Protein AF-A0A2T0ATG6-F1 (afdb_monomer_lite)

Secondary structure (DSSP, 8-state):
--HHHHHHHHHHHHHHHHHHHHHHHHHHHHHHHHHHHHHHHHHHHHHTTTT-----HHHHHTT-HHHHH--TTSPPPP-------------------TTPPPEE---PPPGGGSB-TTT-PBPPPP---EEPPP---TTPPP-

Sequence (143 aa):
MTIEELQERCVQLEKLCMQLEQQNAELTAKLNWFMEQFRLSKKRQFGVSSERTEPLPEQLLLFNEAEVEARPEEREPDLETITYQRRKGRTRREMNLEDLPVEVVEHRLPEEEQVCPACGGPLHEMSTELLSPEIRLDNLPNS

Structure (mmCIF, N/CA/C/O backbone):
data_AF-A0A2T0ATG6-F1
#
_entry.id   AF-A0A2T0ATG6-F1
#
loop_
_atom_site.group_PDB
_atom_site.id
_atom_site.type_symbol
_atom_site.label_atom_id
_atom_site.label_alt_id
_atom_site.label_comp_id
_atom_site.label_asym_id
_atom_site.label_entity_id
_atom_site.label_seq_id
_atom_site.pdbx_PDB_ins_code
_atom_site.Cartn_x
_atom_site.Cartn_y
_atom_site.Cartn_z
_atom_site.occupancy
_atom_site.B_iso_or_equiv
_atom_site.auth_seq_id
_atom_site.auth_comp_id
_atom_site.auth_asym_id
_atom_site.auth_atom_id
_atom_site.pdbx_PDB_model_num
ATOM 1 N N . MET A 1 1 ? -36.648 -0.270 35.995 1.00 63.28 1 MET A N 1
ATOM 2 C CA . MET A 1 1 ? -35.254 0.193 35.962 1.00 63.28 1 MET A CA 1
ATOM 3 C C . MET A 1 1 ? -35.155 1.459 36.774 1.00 63.28 1 MET A C 1
ATOM 5 O O . MET A 1 1 ? -35.946 2.369 36.536 1.00 63.28 1 MET A O 1
ATOM 9 N N . THR A 1 2 ? -34.262 1.486 37.752 1.00 94.31 2 THR A N 1
ATOM 10 C CA . THR A 1 2 ? -34.007 2.676 38.571 1.00 94.31 2 THR A CA 1
ATOM 11 C C . THR A 1 2 ? -33.034 3.617 37.853 1.00 94.31 2 THR A C 1
ATOM 13 O O . THR A 1 2 ? -32.364 3.241 36.891 1.00 94.31 2 THR A O 1
ATOM 16 N N . ILE A 1 3 ? -32.980 4.876 38.293 1.00 93.25 3 ILE A N 1
ATOM 17 C CA . ILE A 1 3 ? -32.043 5.875 37.753 1.00 93.25 3 ILE A CA 1
ATOM 18 C C . ILE A 1 3 ? -30.587 5.441 38.000 1.00 93.25 3 ILE A C 1
ATOM 20 O O . ILE A 1 3 ? -29.728 5.659 37.150 1.00 93.25 3 ILE A O 1
ATOM 24 N N . GLU A 1 4 ? -30.331 4.768 39.119 1.00 93.50 4 GLU A N 1
ATOM 25 C CA . GLU A 1 4 ? -29.013 4.251 39.506 1.00 93.50 4 GLU A CA 1
ATOM 26 C C . GLU A 1 4 ? -28.534 3.143 38.554 1.00 93.50 4 GLU A C 1
ATOM 28 O O . GLU A 1 4 ? -27.417 3.208 38.046 1.00 93.50 4 GLU A O 1
ATOM 33 N N . GLU A 1 5 ? -29.406 2.192 38.197 1.00 94.31 5 GLU A N 1
ATOM 34 C CA . GLU A 1 5 ? -29.099 1.139 37.212 1.00 94.31 5 GLU A CA 1
ATOM 35 C C . GLU A 1 5 ? -28.762 1.717 35.825 1.00 94.31 5 GLU A C 1
ATOM 37 O O . GLU A 1 5 ? -27.917 1.188 35.098 1.00 94.31 5 GLU A O 1
ATOM 42 N N . LEU A 1 6 ? -29.420 2.817 35.437 1.00 94.00 6 LEU A N 1
ATOM 43 C CA . LEU A 1 6 ? -29.122 3.521 34.187 1.00 94.00 6 LEU A CA 1
ATOM 44 C C . LEU A 1 6 ? -27.749 4.197 34.235 1.00 94.00 6 LEU A C 1
ATOM 46 O O . LEU A 1 6 ? -27.004 4.116 33.260 1.00 94.00 6 LEU A O 1
ATOM 50 N N . GLN A 1 7 ? -27.405 4.830 35.358 1.00 95.31 7 GLN A N 1
ATOM 51 C CA . GLN A 1 7 ? -26.105 5.476 35.548 1.00 95.31 7 GLN A CA 1
ATOM 52 C C . GLN A 1 7 ? -24.959 4.461 35.525 1.00 95.31 7 GLN A C 1
ATOM 54 O O . GLN A 1 7 ? -23.971 4.678 34.824 1.00 95.31 7 GLN A O 1
ATOM 59 N N . GLU A 1 8 ? -25.110 3.322 36.204 1.00 96.19 8 GLU A N 1
ATOM 60 C CA . GLU A 1 8 ? -24.117 2.242 36.165 1.00 96.19 8 GLU A CA 1
ATOM 61 C C . GLU A 1 8 ? -23.904 1.713 34.746 1.00 96.19 8 GLU A C 1
ATOM 63 O O . GLU A 1 8 ? -22.767 1.506 34.311 1.00 96.19 8 GLU A O 1
ATOM 68 N N . ARG A 1 9 ? -24.989 1.544 33.984 1.00 96.06 9 ARG A N 1
ATOM 69 C CA . ARG A 1 9 ? -24.908 1.072 32.603 1.00 96.06 9 ARG A CA 1
ATOM 70 C C . ARG A 1 9 ? -24.230 2.082 31.678 1.00 96.06 9 ARG A C 1
ATOM 72 O O . ARG A 1 9 ? -23.465 1.664 30.813 1.00 96.06 9 ARG A O 1
ATOM 79 N N . CYS A 1 10 ? -24.457 3.383 31.860 1.00 96.50 10 CYS A N 1
ATOM 80 C CA . CYS A 1 10 ? -23.745 4.419 31.105 1.00 96.50 10 CYS A CA 1
ATOM 81 C C . CYS A 1 10 ? -22.232 4.353 31.352 1.00 96.50 10 CYS A C 1
ATOM 83 O O . CYS A 1 10 ? -21.466 4.300 30.394 1.00 96.50 10 CYS A O 1
ATOM 85 N N . VAL A 1 11 ? -21.805 4.237 32.612 1.00 96.94 11 VAL A N 1
ATOM 86 C CA . VAL A 1 11 ? -20.377 4.129 32.966 1.00 96.94 11 VAL A CA 1
ATOM 87 C C . VAL A 1 11 ? -19.745 2.856 32.389 1.00 96.94 11 VAL A C 1
ATOM 89 O O . VAL A 1 11 ? -18.615 2.876 31.897 1.00 96.94 11 VAL A O 1
ATOM 92 N N . GLN A 1 12 ? -20.466 1.732 32.415 1.00 96.81 12 GLN A N 1
ATOM 93 C CA . GLN A 1 12 ? -19.995 0.484 31.806 1.00 96.81 12 GLN A 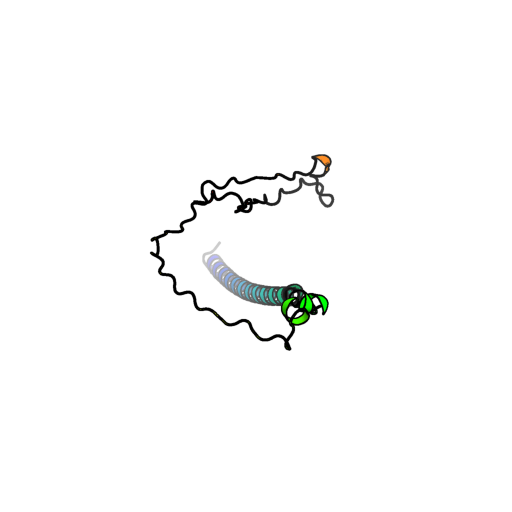CA 1
ATOM 94 C C . GLN A 1 12 ? -19.823 0.609 30.289 1.00 96.81 12 GLN A C 1
ATOM 96 O O . GLN A 1 12 ? -18.829 0.125 29.745 1.00 96.81 12 GLN A O 1
ATOM 101 N N . LEU A 1 13 ? -20.770 1.266 29.613 1.00 97.38 13 LEU A N 1
ATOM 102 C CA . LEU A 1 13 ? -20.704 1.503 28.173 1.00 97.38 13 LEU A CA 1
ATOM 103 C C . LEU A 1 13 ? -19.552 2.442 27.810 1.00 97.38 13 LEU A C 1
ATOM 105 O O . LEU A 1 13 ? -18.802 2.131 26.892 1.00 97.38 13 LEU A O 1
ATOM 109 N N . GLU A 1 14 ? -19.349 3.527 28.557 1.00 97.31 14 GLU A N 1
ATOM 110 C CA . GLU A 1 14 ? -18.218 4.443 28.354 1.00 97.31 14 GLU A CA 1
ATOM 111 C C . GLU A 1 14 ? -16.876 3.716 28.481 1.00 97.31 14 GLU 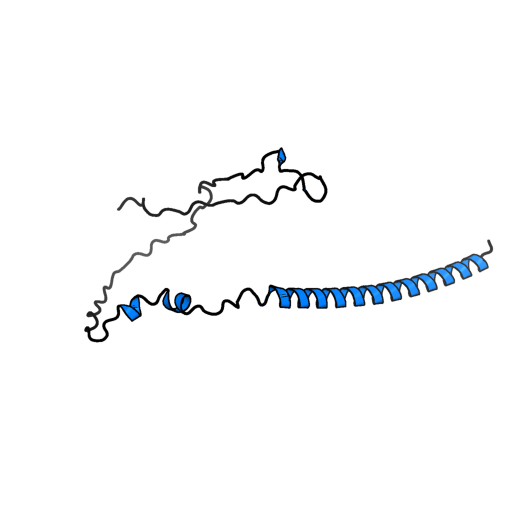A C 1
ATOM 113 O O . GLU A 1 14 ? -16.007 3.842 27.617 1.00 97.31 14 GLU A O 1
ATOM 118 N N . LYS A 1 15 ? -16.729 2.869 29.506 1.00 97.75 15 LYS A N 1
ATOM 119 C CA . LYS A 1 15 ? -15.522 2.059 29.698 1.00 97.75 15 LYS A CA 1
ATOM 120 C C . LYS A 1 15 ? -15.280 1.093 28.536 1.00 97.75 15 LYS A C 1
ATOM 122 O O . LYS A 1 15 ? -14.138 0.933 28.106 1.00 97.75 15 LYS A O 1
ATOM 127 N N . LEU A 1 16 ? -16.335 0.454 28.029 1.00 97.94 16 LEU A N 1
ATOM 128 C CA . LEU A 1 16 ? -16.252 -0.430 26.865 1.00 97.94 16 LEU A CA 1
ATOM 129 C C . LEU A 1 16 ? -15.866 0.334 25.597 1.00 97.94 16 LEU A C 1
ATOM 131 O O . LEU A 1 16 ? -14.999 -0.130 24.861 1.00 97.94 16 LEU A O 1
ATOM 135 N N . CYS A 1 17 ? -16.454 1.508 25.364 1.00 97.94 17 CYS A N 1
ATOM 136 C CA . CYS A 1 17 ? -16.101 2.361 24.231 1.00 97.94 17 CYS A CA 1
ATOM 137 C C . CYS A 1 17 ? -14.614 2.724 24.261 1.00 97.94 17 CYS A C 1
ATOM 139 O O . CYS A 1 17 ? -13.919 2.491 23.277 1.00 97.94 17 CYS A O 1
ATOM 141 N N . MET A 1 18 ? -14.095 3.169 25.410 1.00 97.88 18 MET A N 1
ATOM 142 C CA . MET A 1 18 ? -12.669 3.488 25.558 1.00 97.88 18 MET A CA 1
ATOM 143 C C . MET A 1 18 ? -11.761 2.284 25.264 1.00 97.88 18 MET A C 1
ATOM 145 O O . MET A 1 18 ? -10.729 2.420 24.608 1.00 97.88 18 MET A O 1
ATOM 149 N N . GLN A 1 19 ? -12.137 1.088 25.730 1.00 97.88 19 GLN A N 1
ATOM 150 C CA . GLN A 1 19 ? -11.370 -0.135 25.474 1.00 97.88 19 GLN A CA 1
ATOM 151 C C . GLN A 1 19 ? -11.368 -0.510 23.989 1.00 97.88 19 GLN A C 1
ATOM 153 O O . GLN A 1 19 ? -10.318 -0.848 23.439 1.00 97.88 19 GLN A O 1
ATOM 158 N N . LEU A 1 20 ? -12.526 -0.431 23.333 1.00 98.19 20 LEU A N 1
ATOM 159 C CA . LEU A 1 20 ? -12.662 -0.733 21.910 1.00 98.19 20 LEU A CA 1
ATOM 160 C C . LEU A 1 20 ? -11.923 0.286 21.039 1.00 98.19 20 LEU A C 1
ATOM 162 O O . LEU A 1 20 ? -11.297 -0.095 20.052 1.00 98.19 20 LEU A O 1
ATOM 166 N N . GLU A 1 21 ? -11.946 1.566 21.403 1.00 98.12 21 GLU A N 1
ATOM 167 C CA . GLU A 1 21 ? -11.181 2.613 20.721 1.00 98.12 21 GLU A CA 1
ATOM 168 C C . GLU A 1 21 ? -9.676 2.359 20.819 1.00 98.12 21 GLU A C 1
ATOM 170 O O . GLU A 1 21 ? -8.972 2.414 19.809 1.00 98.12 21 GLU A O 1
ATOM 175 N N . GLN A 1 22 ? -9.185 1.993 22.007 1.00 98.06 22 GLN A N 1
ATOM 176 C CA . GLN A 1 22 ? -7.780 1.647 22.205 1.00 98.06 22 GLN A CA 1
ATOM 177 C C . GLN A 1 22 ? -7.373 0.424 21.371 1.00 98.06 22 GLN A C 1
ATOM 179 O O . GLN A 1 22 ? -6.337 0.447 20.702 1.00 98.06 22 GLN A O 1
ATOM 184 N N . GLN A 1 23 ? -8.197 -0.626 21.364 1.00 98.12 23 GLN A N 1
ATOM 185 C CA . GLN A 1 23 ? -7.953 -1.825 20.561 1.00 98.12 23 GLN A CA 1
ATOM 186 C C . GLN A 1 23 ? -7.963 -1.519 19.062 1.00 98.12 23 GLN A C 1
ATOM 188 O O . GLN A 1 23 ? -7.081 -1.977 18.337 1.00 98.12 23 GLN A O 1
ATOM 193 N N . ASN A 1 24 ? -8.912 -0.711 18.589 1.00 98.31 24 ASN A N 1
ATOM 194 C CA . ASN A 1 24 ? -8.963 -0.293 17.192 1.00 98.31 24 ASN A CA 1
ATOM 195 C C . ASN A 1 24 ? -7.726 0.514 16.796 1.00 98.31 24 ASN A C 1
ATOM 197 O O . ASN A 1 24 ? -7.159 0.265 15.731 1.00 98.31 24 ASN A O 1
ATOM 201 N N . ALA A 1 25 ? -7.268 1.435 17.645 1.00 98.19 25 ALA A N 1
ATOM 202 C CA . ALA A 1 25 ? -6.053 2.201 17.391 1.00 98.19 25 ALA A CA 1
ATOM 203 C C . ALA A 1 25 ? -4.818 1.287 17.293 1.00 98.19 25 ALA A C 1
ATOM 205 O O . ALA A 1 25 ? -4.032 1.404 16.350 1.00 98.19 25 ALA A O 1
ATOM 206 N N . GLU A 1 26 ? -4.677 0.329 18.214 1.00 98.19 26 GLU A N 1
ATOM 207 C CA . GLU A 1 26 ? -3.573 -0.635 18.213 1.00 98.19 26 GLU A CA 1
ATOM 208 C C . GLU A 1 26 ? -3.597 -1.540 16.970 1.00 98.19 26 GLU A C 1
ATOM 210 O O . GLU A 1 26 ? -2.574 -1.725 16.305 1.00 98.19 26 GLU A O 1
ATOM 215 N N . LEU A 1 27 ? -4.766 -2.087 16.626 1.00 98.38 27 LEU A N 1
ATOM 216 C CA . LEU A 1 27 ? -4.935 -2.944 15.453 1.00 98.38 27 LEU A CA 1
ATOM 217 C C . LEU A 1 27 ? -4.667 -2.179 14.157 1.00 98.38 27 LEU A C 1
ATOM 219 O O . LEU A 1 27 ? -3.963 -2.687 13.286 1.00 98.38 27 LEU A O 1
ATOM 223 N N . THR A 1 28 ? -5.157 -0.945 14.047 1.00 98.12 28 THR A N 1
ATOM 224 C CA . THR A 1 28 ? -4.929 -0.092 12.873 1.00 98.12 28 THR A CA 1
ATOM 225 C C . THR A 1 28 ? -3.445 0.233 12.711 1.00 98.12 28 THR A C 1
ATOM 227 O O . THR A 1 28 ? -2.911 0.155 11.604 1.00 98.12 28 THR A O 1
ATOM 230 N N . ALA A 1 29 ? -2.741 0.527 13.810 1.00 98.19 29 ALA A N 1
ATOM 231 C CA . ALA A 1 29 ? -1.299 0.756 13.783 1.00 98.19 29 ALA A CA 1
ATOM 232 C C . ALA A 1 29 ? -0.529 -0.487 13.302 1.00 98.19 29 ALA A C 1
ATOM 234 O O . ALA A 1 29 ? 0.338 -0.376 12.432 1.00 98.19 29 ALA A O 1
ATOM 235 N N . LYS A 1 30 ? -0.882 -1.680 13.804 1.00 98.31 30 LYS A N 1
ATOM 236 C CA . LYS A 1 30 ? -0.289 -2.951 13.355 1.00 98.31 30 LYS A CA 1
ATOM 237 C C . LYS A 1 30 ? -0.564 -3.214 11.876 1.00 98.31 30 LYS A C 1
ATOM 239 O O . LYS A 1 30 ? 0.357 -3.570 11.147 1.00 98.31 30 LYS A O 1
ATOM 244 N N . LEU A 1 31 ? -1.801 -3.007 11.423 1.00 98.31 31 LEU A N 1
ATOM 245 C CA . LEU A 1 31 ? -2.201 -3.187 10.026 1.00 98.31 31 LEU A CA 1
ATOM 246 C C . LEU A 1 31 ? -1.358 -2.291 9.110 1.00 98.31 31 LEU A C 1
ATOM 248 O O . LEU A 1 31 ? -0.735 -2.781 8.169 1.00 98.31 31 LEU A O 1
ATOM 252 N N . ASN A 1 32 ? -1.265 -0.999 9.427 1.00 98.12 32 ASN A N 1
ATOM 253 C CA . ASN A 1 32 ? -0.468 -0.048 8.654 1.00 98.12 32 ASN A CA 1
ATOM 254 C C . ASN A 1 32 ? 1.012 -0.446 8.600 1.00 98.12 32 ASN A C 1
ATOM 256 O O . ASN A 1 32 ? 1.627 -0.391 7.535 1.00 98.12 32 ASN A O 1
ATOM 260 N N . TRP A 1 33 ? 1.568 -0.906 9.722 1.00 98.19 33 TRP A N 1
ATOM 261 C CA . TRP A 1 33 ? 2.940 -1.401 9.774 1.00 98.19 33 TRP A CA 1
ATOM 262 C C . TRP A 1 33 ? 3.150 -2.625 8.868 1.00 98.19 33 TRP A C 1
ATOM 264 O O . TRP A 1 33 ? 4.078 -2.637 8.058 1.00 98.19 33 TRP A O 1
ATOM 274 N N . PHE A 1 34 ? 2.264 -3.624 8.934 1.00 98.31 34 PHE A N 1
ATOM 275 C CA . PHE A 1 34 ? 2.338 -4.808 8.072 1.00 98.31 34 PHE A CA 1
ATOM 276 C C . PHE A 1 34 ? 2.158 -4.470 6.590 1.00 98.31 34 PHE A C 1
ATOM 278 O O . PHE A 1 34 ? 2.875 -5.014 5.752 1.00 98.31 34 PHE A O 1
ATOM 285 N N . MET A 1 35 ? 1.244 -3.558 6.259 1.00 98.00 35 MET A N 1
ATOM 286 C CA . MET A 1 35 ? 1.034 -3.080 4.890 1.00 98.00 35 MET A CA 1
ATOM 287 C C . MET A 1 35 ? 2.296 -2.438 4.320 1.00 98.00 35 MET A C 1
ATOM 289 O O . MET A 1 35 ? 2.656 -2.704 3.173 1.00 98.00 35 MET A O 1
ATOM 293 N N . GLU A 1 36 ? 2.997 -1.632 5.117 1.00 96.81 36 GLU A N 1
ATOM 294 C CA . GLU A 1 36 ? 4.253 -1.019 4.691 1.00 96.81 36 GLU A CA 1
ATOM 295 C C . GLU A 1 36 ? 5.349 -2.069 4.478 1.00 96.81 36 GLU A C 1
ATOM 297 O O . GLU A 1 36 ? 5.997 -2.089 3.431 1.00 96.81 36 GLU A O 1
ATOM 302 N N . GLN A 1 37 ? 5.499 -3.017 5.410 1.00 96.50 37 GLN A N 1
ATOM 303 C CA . GLN A 1 37 ? 6.436 -4.134 5.239 1.00 96.50 37 GLN A CA 1
ATOM 304 C C . GLN A 1 37 ? 6.122 -4.962 3.988 1.00 96.50 37 GLN A C 1
ATOM 306 O O . GLN A 1 37 ? 7.029 -5.342 3.243 1.00 96.50 37 GLN A O 1
ATOM 311 N N . PHE A 1 38 ? 4.841 -5.205 3.716 1.00 96.44 38 PHE A N 1
ATOM 312 C CA . PHE A 1 38 ? 4.402 -5.930 2.533 1.00 96.44 38 PHE A CA 1
ATOM 313 C C . PHE A 1 38 ? 4.736 -5.174 1.243 1.00 96.44 38 PHE A C 1
ATOM 315 O O . PHE A 1 38 ? 5.303 -5.763 0.321 1.00 96.44 38 PHE A O 1
ATOM 322 N N . ARG A 1 39 ? 4.466 -3.863 1.182 1.00 95.44 39 ARG A N 1
ATOM 323 C CA . ARG A 1 39 ? 4.841 -3.016 0.037 1.00 95.44 39 ARG A CA 1
ATOM 324 C C . ARG A 1 39 ? 6.344 -3.038 -0.212 1.00 95.44 39 ARG A C 1
ATOM 326 O O . ARG A 1 39 ? 6.767 -3.236 -1.350 1.00 95.44 39 ARG A O 1
ATOM 333 N N . LEU A 1 40 ? 7.150 -2.894 0.839 1.00 93.56 40 LEU A N 1
ATOM 334 C CA . LEU A 1 40 ? 8.608 -2.966 0.743 1.00 93.56 40 LEU A CA 1
ATOM 335 C C . LEU A 1 40 ? 9.078 -4.336 0.243 1.00 93.56 40 LEU A C 1
ATOM 337 O O . LEU A 1 40 ? 9.943 -4.404 -0.630 1.00 93.56 40 LEU A O 1
ATOM 341 N N . SER A 1 41 ? 8.494 -5.422 0.751 1.00 92.25 41 SER A N 1
ATOM 342 C CA . SER A 1 41 ? 8.789 -6.787 0.305 1.00 92.25 41 SER A CA 1
ATOM 343 C C . SER A 1 41 ? 8.473 -6.976 -1.181 1.00 92.25 41 SER A C 1
ATOM 345 O O . SER A 1 41 ? 9.336 -7.415 -1.942 1.00 92.25 41 SER A O 1
ATOM 347 N N . LYS A 1 42 ? 7.286 -6.549 -1.629 1.00 90.69 42 LYS A N 1
ATOM 348 C CA . LYS A 1 42 ? 6.882 -6.607 -3.040 1.00 90.69 42 LYS A CA 1
ATOM 349 C C . LYS A 1 42 ? 7.784 -5.764 -3.932 1.00 90.69 42 LYS A C 1
ATOM 351 O O . LYS A 1 42 ? 8.226 -6.244 -4.972 1.00 90.69 42 LYS A O 1
ATOM 356 N N . LYS A 1 43 ? 8.135 -4.550 -3.498 1.00 88.69 43 LYS A N 1
ATOM 357 C CA . LYS A 1 43 ? 9.076 -3.689 -4.220 1.00 88.69 43 LYS A CA 1
ATOM 358 C C . LYS A 1 43 ? 10.463 -4.323 -4.326 1.00 88.69 43 LYS A C 1
ATOM 360 O O . LYS A 1 43 ? 11.084 -4.214 -5.371 1.00 88.69 43 LYS A O 1
ATOM 365 N N . ARG A 1 44 ? 10.957 -5.012 -3.295 1.00 85.50 44 ARG A N 1
ATOM 366 C CA . ARG A 1 44 ? 12.237 -5.741 -3.379 1.00 85.50 44 ARG A CA 1
ATOM 367 C C . ARG A 1 44 ? 12.156 -6.950 -4.309 1.00 85.50 44 ARG A C 1
ATOM 369 O O . ARG A 1 44 ? 13.095 -7.194 -5.051 1.00 85.50 44 ARG A O 1
ATOM 376 N N . GLN A 1 45 ? 11.050 -7.690 -4.274 1.00 83.69 45 GLN A N 1
ATOM 377 C CA . GLN A 1 45 ? 10.872 -8.888 -5.094 1.00 83.69 45 GLN A CA 1
ATOM 378 C C . GLN A 1 45 ? 10.757 -8.551 -6.586 1.00 83.69 45 GLN A C 1
ATOM 380 O O . GLN A 1 45 ? 11.381 -9.213 -7.407 1.00 83.69 45 GLN A O 1
ATOM 385 N N . PHE A 1 46 ? 9.980 -7.522 -6.927 1.00 81.88 46 PHE A N 1
ATOM 386 C CA . PHE A 1 46 ? 9.653 -7.198 -8.318 1.00 81.88 46 PHE A CA 1
ATOM 387 C C . PHE A 1 46 ? 10.364 -5.943 -8.841 1.00 81.88 46 PHE A C 1
ATOM 389 O O . PHE A 1 46 ? 10.655 -5.856 -10.026 1.00 81.88 46 PHE A O 1
ATOM 396 N N . GLY A 1 47 ? 10.723 -4.987 -7.985 1.00 71.88 47 GLY A N 1
ATOM 397 C CA . GLY A 1 47 ? 11.384 -3.740 -8.395 1.00 71.88 47 GLY A CA 1
ATOM 398 C C . GLY A 1 47 ? 12.882 -3.868 -8.685 1.00 71.88 47 GLY A C 1
ATOM 399 O O . GLY A 1 47 ? 13.443 -2.991 -9.320 1.00 71.88 47 GLY A O 1
ATOM 400 N N . VAL A 1 48 ? 13.538 -4.954 -8.264 1.00 61.31 48 VAL A N 1
ATOM 401 C CA . VAL A 1 48 ? 14.958 -5.218 -8.588 1.00 61.31 48 VAL A CA 1
ATOM 402 C C . VAL A 1 48 ? 15.113 -5.807 -10.004 1.00 61.31 48 VAL A C 1
ATOM 404 O O . VAL A 1 48 ? 16.219 -5.886 -10.529 1.00 61.31 48 VAL A O 1
ATOM 407 N N . SER A 1 49 ? 14.006 -6.209 -10.639 1.00 58.69 49 SER A N 1
ATOM 408 C CA . SER A 1 49 ? 14.015 -6.923 -11.922 1.00 58.69 49 SER A CA 1
ATOM 409 C C . SER A 1 49 ? 13.977 -6.032 -13.170 1.00 58.69 49 SER A C 1
ATOM 411 O O . SER A 1 49 ? 14.249 -6.537 -14.251 1.00 58.69 49 SER A O 1
ATOM 413 N N . SER A 1 50 ? 13.702 -4.725 -13.053 1.00 58.97 50 SER A N 1
ATOM 414 C CA . SER A 1 50 ? 13.619 -3.838 -14.229 1.00 58.97 50 SER A CA 1
ATOM 415 C C . SER A 1 50 ? 14.975 -3.358 -14.757 1.00 58.97 50 SER A C 1
ATOM 417 O O . SER A 1 50 ? 15.045 -2.900 -15.889 1.00 58.97 50 SER A O 1
ATOM 419 N N . GLU A 1 51 ? 16.043 -3.451 -13.958 1.00 57.94 51 GLU A N 1
ATOM 420 C CA . GLU A 1 51 ? 17.381 -2.943 -14.321 1.00 57.94 51 GLU A CA 1
ATOM 421 C C . GLU A 1 51 ? 18.471 -4.025 -14.308 1.00 57.94 51 GLU A C 1
ATOM 423 O O . GLU A 1 51 ? 19.591 -3.785 -14.752 1.00 57.94 51 GLU A O 1
ATOM 428 N N . ARG A 1 52 ? 18.167 -5.238 -13.826 1.00 57.94 52 ARG A N 1
ATOM 429 C CA . ARG A 1 52 ? 19.091 -6.380 -13.877 1.00 57.94 52 ARG A CA 1
ATOM 430 C C . ARG A 1 52 ? 18.947 -7.144 -15.189 1.00 57.94 52 ARG A C 1
ATOM 432 O O . ARG A 1 52 ? 18.640 -8.333 -15.193 1.00 57.94 52 ARG A O 1
ATOM 439 N N . THR A 1 53 ? 19.186 -6.458 -16.296 1.00 61.09 53 THR A N 1
ATOM 440 C CA . THR A 1 53 ? 19.641 -7.137 -17.507 1.00 61.09 53 THR A CA 1
ATOM 441 C C . THR A 1 53 ? 21.149 -7.242 -17.350 1.00 61.09 53 THR A C 1
ATOM 443 O O . THR A 1 53 ? 21.833 -6.222 -17.366 1.00 61.09 53 THR A O 1
ATOM 446 N N . GLU A 1 54 ? 21.666 -8.451 -17.108 1.00 66.56 54 GLU A N 1
ATOM 447 C CA . GLU A 1 54 ? 23.104 -8.693 -17.260 1.00 66.56 54 GLU A CA 1
ATOM 448 C C . GLU A 1 54 ? 23.479 -8.167 -18.648 1.00 66.56 54 GLU A C 1
ATOM 450 O O . GLU A 1 54 ? 22.849 -8.604 -19.617 1.00 66.56 54 GLU A O 1
ATOM 455 N N . PRO A 1 55 ? 24.391 -7.186 -18.765 1.00 62.84 55 PRO A N 1
ATOM 456 C CA . PRO A 1 55 ? 24.698 -6.591 -20.051 1.00 62.84 55 PRO A CA 1
ATOM 457 C C . PRO A 1 55 ? 25.270 -7.694 -20.931 1.00 62.84 55 PRO A C 1
ATOM 459 O O . PRO A 1 55 ? 26.420 -8.108 -20.770 1.00 62.84 55 PRO A O 1
ATOM 462 N N . LEU A 1 56 ? 24.440 -8.216 -21.834 1.00 68.25 56 LEU A N 1
ATOM 463 C CA . LEU A 1 56 ? 24.906 -9.143 -22.843 1.00 68.25 56 LEU A CA 1
ATOM 464 C C . LEU A 1 56 ? 25.971 -8.381 -23.641 1.00 68.25 56 LEU A C 1
ATOM 466 O O . LEU A 1 56 ? 25.700 -7.254 -24.066 1.00 68.25 56 LEU A O 1
ATOM 470 N N . PRO A 1 57 ? 27.162 -8.956 -23.871 1.00 67.88 57 PRO A N 1
ATOM 471 C CA . PRO A 1 57 ? 28.191 -8.312 -24.686 1.00 67.88 57 PRO A CA 1
ATOM 472 C C . PRO A 1 57 ? 27.651 -7.842 -26.047 1.00 67.88 57 PRO A C 1
ATOM 474 O O . PRO A 1 57 ? 28.040 -6.793 -26.549 1.00 67.88 57 PRO A O 1
ATOM 477 N N . GLU A 1 58 ? 26.683 -8.579 -26.595 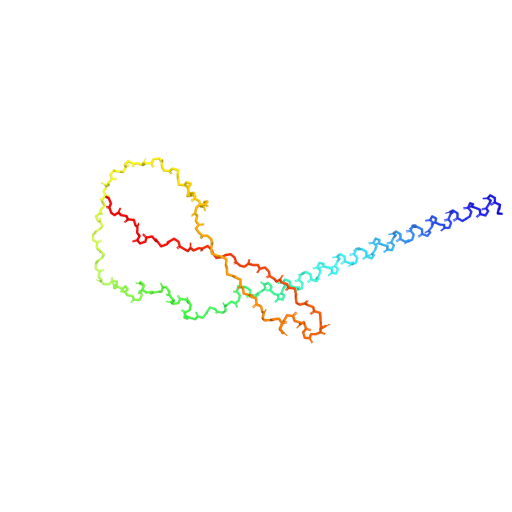1.00 67.31 58 GLU A N 1
ATOM 478 C CA . GLU A 1 58 ? 25.965 -8.271 -27.836 1.00 67.31 58 GLU A CA 1
ATOM 479 C C . GLU A 1 58 ? 25.142 -6.972 -27.760 1.00 67.31 58 GLU A C 1
ATOM 481 O O . GLU A 1 58 ? 25.061 -6.238 -28.740 1.00 67.31 58 GLU A O 1
ATOM 486 N N . GLN A 1 59 ? 24.581 -6.632 -26.595 1.00 69.31 59 GLN A N 1
ATOM 487 C CA . GLN A 1 59 ? 23.788 -5.414 -26.398 1.00 69.31 59 GLN A CA 1
ATOM 488 C C . GLN A 1 59 ? 24.668 -4.156 -26.334 1.00 69.31 59 GLN A C 1
ATOM 490 O O . GLN A 1 59 ? 24.250 -3.088 -26.773 1.00 69.31 59 GLN A O 1
ATOM 495 N N . LEU A 1 60 ? 25.898 -4.291 -25.823 1.00 71.75 60 LEU A N 1
ATOM 496 C CA . LEU A 1 60 ? 26.891 -3.210 -25.794 1.00 71.75 60 LEU A CA 1
ATOM 497 C C . LEU A 1 60 ? 27.462 -2.908 -27.188 1.00 71.75 60 LEU A C 1
ATOM 499 O O . LEU A 1 60 ? 27.862 -1.778 -27.451 1.00 71.75 60 LEU A O 1
ATOM 503 N N . LEU A 1 61 ? 27.486 -3.903 -28.079 1.00 78.50 61 LEU A N 1
ATOM 504 C CA . LEU A 1 61 ? 28.030 -3.788 -29.435 1.00 78.50 61 LEU A CA 1
ATOM 505 C C . LEU A 1 61 ? 26.986 -3.401 -30.493 1.00 78.50 61 LEU A C 1
ATOM 507 O O . LEU A 1 61 ? 27.364 -3.103 -31.622 1.00 78.50 61 LEU A O 1
ATOM 511 N N . LEU A 1 62 ? 25.696 -3.365 -30.139 1.00 80.88 62 LEU A N 1
ATOM 512 C CA . LEU A 1 62 ? 24.589 -3.130 -31.075 1.00 80.88 62 LEU A CA 1
ATOM 513 C C . LEU A 1 62 ? 24.691 -1.800 -31.840 1.00 80.88 62 LEU A C 1
ATOM 515 O O . LEU A 1 62 ? 24.200 -1.700 -32.957 1.00 80.88 62 LEU A O 1
ATOM 519 N N . PHE A 1 63 ? 25.329 -0.789 -31.249 1.00 83.44 63 PHE A N 1
ATOM 520 C CA . PHE A 1 63 ? 25.479 0.540 -31.849 1.00 83.44 63 PHE A CA 1
ATOM 521 C C . PHE A 1 63 ? 26.934 0.899 -32.151 1.00 83.44 63 PHE A C 1
ATOM 523 O O . PHE A 1 63 ? 27.237 2.077 -32.337 1.00 83.44 63 PHE A O 1
ATOM 530 N N . ASN A 1 64 ? 27.839 -0.089 -32.195 1.00 85.31 64 ASN A N 1
ATOM 531 C CA . ASN A 1 64 ? 29.264 0.184 -32.373 1.00 85.31 64 ASN A CA 1
ATOM 532 C C . ASN A 1 64 ? 29.753 0.197 -33.832 1.00 85.31 64 ASN A C 1
ATOM 534 O O . ASN A 1 64 ? 30.947 0.074 -34.096 1.00 85.31 64 ASN A O 1
ATOM 538 N N . GLU A 1 65 ? 28.842 0.340 -34.794 1.00 84.19 65 GLU A N 1
ATOM 539 C CA . GLU A 1 65 ? 29.169 0.321 -36.226 1.00 84.19 65 GLU A CA 1
ATOM 540 C C . GLU A 1 65 ? 30.195 1.408 -36.586 1.00 84.19 65 GLU A C 1
ATOM 542 O O . GLU A 1 65 ? 31.177 1.132 -37.269 1.00 84.19 65 GLU A O 1
ATOM 547 N N . ALA A 1 66 ? 30.043 2.619 -36.040 1.00 83.38 66 ALA A N 1
ATOM 548 C CA . ALA A 1 66 ? 30.931 3.740 -36.339 1.00 83.38 66 ALA A CA 1
ATOM 549 C C . ALA A 1 66 ? 32.377 3.531 -35.853 1.00 83.38 66 ALA A C 1
ATOM 551 O O . ALA A 1 66 ? 33.300 3.922 -36.560 1.00 83.38 66 ALA A O 1
ATOM 552 N N . GLU A 1 67 ? 32.601 2.927 -34.678 1.00 83.88 67 GLU A N 1
ATOM 553 C CA . GLU A 1 67 ? 33.967 2.661 -34.193 1.00 83.88 67 GLU A CA 1
ATOM 554 C C . GLU A 1 67 ? 34.593 1.456 -34.903 1.00 83.88 67 GLU A C 1
ATOM 556 O O . GLU A 1 67 ? 35.799 1.447 -35.137 1.00 83.88 67 GLU A O 1
ATOM 561 N N . VAL A 1 68 ? 33.788 0.449 -35.267 1.00 85.12 68 VAL A N 1
ATOM 562 C CA . VAL A 1 68 ? 34.255 -0.732 -36.014 1.00 85.12 68 VAL A CA 1
ATOM 563 C C . VAL A 1 68 ? 34.654 -0.360 -37.442 1.00 85.12 68 VAL A C 1
ATOM 565 O O . VAL A 1 68 ? 35.645 -0.876 -37.960 1.00 85.12 68 VAL A O 1
ATOM 568 N N . GLU A 1 69 ? 33.903 0.536 -38.080 1.00 83.69 69 GLU A N 1
ATOM 569 C CA . GLU A 1 69 ? 34.178 1.012 -39.437 1.00 83.69 69 GLU A CA 1
ATOM 570 C C . GLU A 1 69 ? 35.157 2.196 -39.477 1.00 83.69 69 GLU A C 1
ATOM 572 O O . GLU A 1 69 ? 35.634 2.560 -40.557 1.00 83.69 69 GLU A O 1
ATOM 577 N N . ALA A 1 70 ? 35.496 2.785 -38.324 1.00 84.69 70 ALA A N 1
ATOM 578 C CA . ALA A 1 70 ? 36.423 3.904 -38.248 1.00 84.69 70 ALA A CA 1
ATOM 579 C C . ALA A 1 70 ? 37.815 3.508 -38.752 1.00 84.69 70 ALA A C 1
ATOM 581 O O . ALA A 1 70 ? 38.439 2.546 -38.300 1.00 84.69 70 ALA A O 1
ATOM 582 N N . ARG A 1 71 ? 38.344 4.324 -39.661 1.00 85.94 71 ARG A N 1
ATOM 583 C CA . ARG A 1 71 ? 39.713 4.217 -40.163 1.00 85.94 71 ARG A CA 1
ATOM 584 C C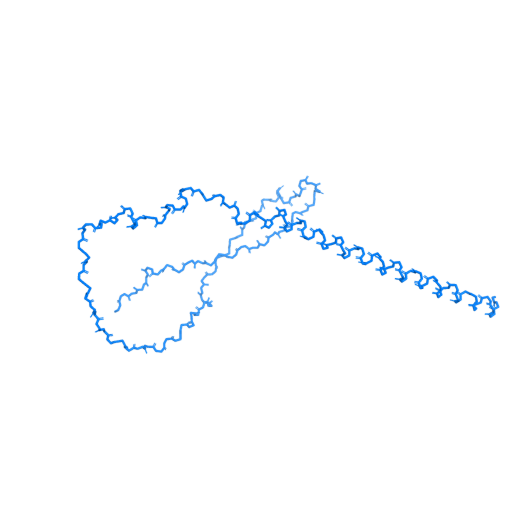 . ARG A 1 71 ? 40.522 5.396 -39.626 1.00 85.94 71 ARG A C 1
ATOM 586 O O . ARG A 1 71 ? 40.573 6.432 -40.281 1.00 85.94 71 ARG A O 1
ATOM 593 N N . PRO A 1 72 ? 41.162 5.271 -38.449 1.00 77.38 72 PRO A N 1
ATOM 594 C CA . PRO A 1 72 ? 41.860 6.388 -37.800 1.00 77.38 72 PRO A CA 1
ATOM 595 C C . PRO A 1 72 ? 43.086 6.881 -38.584 1.00 77.38 72 PRO A C 1
ATOM 597 O O . PRO A 1 72 ? 43.628 7.941 -38.288 1.00 77.38 72 PRO A O 1
ATOM 600 N N . GLU A 1 73 ? 43.541 6.106 -39.568 1.00 83.00 73 GLU A N 1
ATOM 601 C CA . GLU A 1 73 ? 44.637 6.471 -40.467 1.00 83.00 73 GLU A CA 1
ATOM 602 C C . GLU A 1 73 ? 44.181 7.375 -41.629 1.00 83.00 73 GLU A C 1
ATOM 604 O O . GLU A 1 73 ? 45.020 7.977 -42.301 1.00 83.00 73 GLU A O 1
ATOM 609 N N . GLU A 1 74 ? 42.871 7.493 -41.877 1.00 81.44 74 GLU A N 1
ATOM 610 C CA . GLU A 1 74 ? 42.328 8.385 -42.901 1.00 81.44 74 GLU A CA 1
ATOM 611 C C . GLU A 1 74 ? 42.235 9.824 -42.365 1.00 81.44 74 GLU A C 1
ATOM 613 O O . GLU A 1 74 ? 41.839 10.077 -41.229 1.00 81.44 74 GLU A O 1
ATOM 618 N N . ARG A 1 75 ? 42.637 10.797 -43.191 1.00 78.44 75 ARG A N 1
ATOM 619 C CA . ARG A 1 75 ? 42.599 12.218 -42.827 1.00 78.44 75 ARG A CA 1
ATOM 620 C C . ARG A 1 75 ? 41.145 12.678 -42.717 1.00 78.44 75 ARG A C 1
ATOM 622 O O . ARG A 1 75 ? 40.389 12.510 -43.672 1.00 78.44 75 ARG A O 1
ATOM 629 N N . GLU A 1 76 ? 40.797 13.306 -41.592 1.00 75.12 76 GLU A N 1
ATOM 630 C CA . GLU A 1 76 ? 39.479 13.921 -41.410 1.00 75.12 76 GLU A CA 1
ATOM 631 C C . GLU A 1 76 ? 39.169 14.880 -42.577 1.00 75.12 76 GLU A C 1
ATOM 633 O O . GLU A 1 76 ? 40.047 15.655 -42.982 1.00 75.12 76 GLU A O 1
ATOM 638 N N . PRO A 1 77 ? 37.954 14.821 -43.149 1.00 81.31 77 PRO A N 1
ATOM 639 C CA . PRO A 1 77 ? 37.567 15.704 -44.238 1.00 81.31 77 PRO A CA 1
ATOM 640 C C . PRO A 1 77 ? 37.583 17.164 -43.776 1.00 81.31 77 PRO A C 1
ATOM 642 O O . PRO A 1 77 ? 37.204 17.480 -42.647 1.00 81.31 77 PRO A O 1
ATOM 645 N N . ASP A 1 78 ? 38.000 18.065 -44.666 1.00 83.31 78 ASP A N 1
ATOM 646 C CA . ASP A 1 78 ? 38.035 19.492 -44.362 1.00 83.31 78 ASP A CA 1
ATOM 647 C C . ASP A 1 78 ? 36.600 20.000 -44.100 1.00 83.31 78 ASP A C 1
ATOM 649 O O . ASP A 1 78 ? 35.697 19.855 -44.927 1.00 83.31 78 ASP A O 1
ATOM 653 N N . LEU A 1 79 ? 36.377 20.575 -42.914 1.00 78.62 79 LEU A N 1
ATOM 654 C CA . LEU A 1 79 ? 35.064 21.067 -42.501 1.00 78.62 79 LEU A CA 1
ATOM 655 C C . LEU A 1 79 ? 34.760 22.412 -43.170 1.00 78.62 79 LEU A C 1
ATOM 657 O O . LEU A 1 79 ? 35.251 23.464 -42.755 1.00 78.62 79 LEU A O 1
ATOM 661 N N . GLU A 1 80 ? 33.891 22.400 -44.177 1.00 79.81 80 GLU A N 1
ATOM 662 C CA . GLU A 1 80 ? 33.369 23.623 -44.784 1.00 79.81 80 GLU A CA 1
ATOM 663 C C . GLU A 1 80 ? 32.172 24.156 -43.983 1.00 79.81 80 GLU A C 1
ATOM 665 O O . GLU A 1 80 ? 31.097 23.558 -43.923 1.00 79.81 80 GLU A O 1
ATOM 670 N N . THR A 1 81 ? 32.340 25.319 -43.350 1.00 77.81 81 THR A N 1
ATOM 671 C CA . THR A 1 81 ? 31.244 25.971 -42.618 1.00 77.81 81 THR A CA 1
ATOM 672 C C . THR A 1 81 ? 30.360 26.754 -43.587 1.00 77.81 81 THR A C 1
ATOM 674 O O . THR A 1 81 ? 30.667 27.889 -43.954 1.00 77.81 81 THR A O 1
ATOM 677 N N . ILE A 1 82 ? 29.224 26.174 -43.979 1.00 79.88 82 ILE A N 1
ATOM 678 C CA . ILE A 1 82 ? 28.214 26.870 -44.786 1.00 79.88 82 ILE A CA 1
ATOM 679 C C . ILE A 1 82 ? 27.402 27.800 -43.875 1.00 79.88 82 ILE A C 1
ATOM 681 O O . ILE A 1 82 ? 26.602 27.356 -43.051 1.00 79.88 82 ILE A O 1
ATOM 685 N N . THR A 1 83 ? 27.570 29.114 -44.037 1.00 78.50 83 THR A N 1
ATOM 686 C CA . THR A 1 83 ? 26.696 30.104 -43.393 1.00 78.50 83 THR A CA 1
ATOM 687 C C . THR A 1 83 ? 25.500 30.384 -44.298 1.00 78.50 83 THR A C 1
ATOM 689 O O . THR A 1 83 ? 25.618 31.046 -45.324 1.00 78.50 83 THR A O 1
ATOM 692 N N . TYR A 1 84 ? 24.321 29.883 -43.924 1.00 79.44 84 TYR A N 1
ATOM 693 C CA . TYR A 1 84 ? 23.073 30.252 -44.593 1.00 79.44 84 TYR A CA 1
ATOM 694 C C . TYR A 1 84 ? 22.192 31.088 -43.664 1.00 79.44 84 TYR A C 1
ATOM 696 O O . TYR A 1 84 ? 22.078 30.828 -42.464 1.00 79.44 84 TYR A O 1
ATOM 704 N N . GLN A 1 85 ? 21.546 32.107 -44.229 1.00 75.62 85 GLN A N 1
ATOM 705 C CA . GLN A 1 85 ? 20.567 32.915 -43.514 1.00 75.62 85 GLN A CA 1
ATOM 706 C C . GLN A 1 85 ? 19.162 32.364 -43.752 1.00 75.62 85 GLN A C 1
ATOM 708 O O . GLN A 1 85 ? 18.638 32.384 -44.865 1.00 75.62 85 GLN A O 1
ATOM 713 N N . ARG A 1 86 ? 18.527 31.902 -42.673 1.00 73.38 86 ARG A N 1
ATOM 714 C CA . ARG A 1 86 ? 17.132 31.461 -42.659 1.00 73.38 86 ARG A CA 1
ATOM 715 C C . ARG A 1 86 ? 16.231 32.568 -42.135 1.00 73.38 86 ARG A C 1
ATOM 717 O O . ARG A 1 86 ? 16.394 33.004 -40.996 1.00 73.38 86 ARG A O 1
ATOM 724 N N . ARG A 1 87 ? 15.167 32.912 -42.861 1.00 73.44 87 ARG A N 1
ATOM 725 C CA . ARG A 1 87 ? 14.014 33.566 -42.223 1.00 73.44 87 ARG A CA 1
ATOM 726 C C . ARG A 1 87 ? 13.290 32.530 -41.359 1.00 73.44 87 ARG A C 1
ATOM 728 O O . ARG A 1 87 ? 12.687 31.597 -41.886 1.00 73.44 87 ARG A O 1
ATOM 735 N N . LYS A 1 88 ? 13.373 32.653 -40.028 1.00 65.38 88 LYS A N 1
ATOM 736 C CA . LYS A 1 88 ? 12.562 31.839 -39.107 1.00 65.38 88 LYS A CA 1
ATOM 737 C C . LYS A 1 88 ? 11.085 32.168 -39.345 1.00 65.38 88 LYS A C 1
ATOM 739 O O .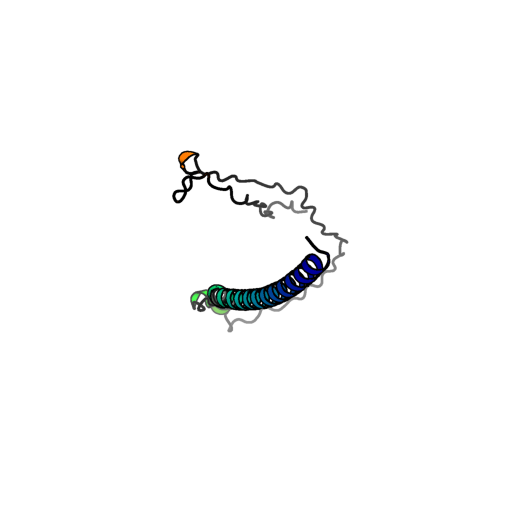 LYS A 1 88 ? 10.589 33.178 -38.857 1.00 65.38 88 LYS A O 1
ATOM 744 N N . GLY A 1 89 ? 10.388 31.318 -40.098 1.00 65.56 89 GLY A N 1
ATOM 745 C CA . GLY A 1 89 ? 8.930 31.327 -40.133 1.00 65.56 89 GLY A CA 1
ATOM 746 C C . GLY A 1 89 ? 8.409 31.087 -38.718 1.00 65.56 89 GLY A C 1
ATOM 747 O O . GLY A 1 89 ? 8.844 30.141 -38.053 1.00 65.56 89 GLY A O 1
ATOM 748 N N . ARG A 1 90 ? 7.524 31.964 -38.235 1.00 63.34 90 ARG A N 1
ATOM 749 C CA . ARG A 1 90 ? 6.875 31.851 -36.924 1.00 63.34 90 ARG A CA 1
ATOM 750 C C . ARG A 1 90 ? 5.912 30.667 -36.977 1.00 63.34 90 ARG A C 1
ATOM 752 O O . ARG A 1 90 ? 4.723 30.827 -37.206 1.00 63.34 90 ARG A O 1
ATOM 759 N N . THR A 1 91 ? 6.456 29.464 -36.858 1.00 55.00 91 THR A N 1
ATOM 760 C CA . THR A 1 91 ? 5.677 28.238 -36.988 1.00 55.00 91 THR A CA 1
ATOM 761 C C . THR A 1 91 ? 5.234 27.850 -35.592 1.00 55.00 91 THR A C 1
ATOM 763 O O . THR A 1 91 ? 6.018 27.318 -34.807 1.00 55.00 91 THR A O 1
ATOM 766 N N . ARG A 1 92 ? 3.980 28.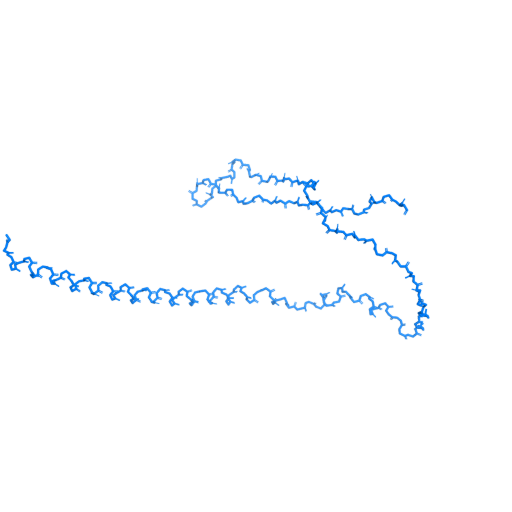159 -35.267 1.00 61.84 92 ARG A N 1
ATOM 767 C CA . ARG A 1 92 ? 3.257 27.475 -34.200 1.00 61.84 92 ARG A CA 1
ATOM 768 C C . ARG A 1 92 ? 3.109 26.026 -34.660 1.00 61.84 92 ARG A C 1
ATOM 770 O O . ARG A 1 92 ? 2.225 25.725 -35.449 1.00 61.84 92 ARG A O 1
ATOM 777 N N . ARG A 1 93 ? 4.026 25.145 -34.254 1.00 58.72 93 ARG A N 1
ATOM 778 C CA . ARG A 1 93 ? 3.843 23.693 -34.396 1.00 58.72 93 ARG A CA 1
ATOM 779 C C . ARG A 1 93 ? 2.904 23.222 -33.291 1.00 58.72 93 ARG A C 1
ATOM 781 O O . ARG A 1 93 ? 3.301 22.486 -32.400 1.00 58.72 93 ARG A O 1
ATOM 788 N N . GLU A 1 94 ? 1.670 23.698 -33.330 1.00 59.56 94 GLU A N 1
ATOM 789 C CA . GLU A 1 94 ? 0.574 22.921 -32.773 1.00 59.56 94 GLU A CA 1
ATOM 790 C C . GLU A 1 94 ? 0.228 21.948 -33.893 1.00 59.56 94 GLU A C 1
ATOM 792 O O . GLU A 1 94 ? -0.413 22.321 -34.872 1.00 59.56 94 GLU A O 1
ATOM 797 N N . MET A 1 95 ? 0.809 20.748 -33.848 1.00 60.06 95 MET A N 1
ATOM 798 C CA . MET A 1 95 ? 0.317 19.675 -34.701 1.00 60.06 95 MET A CA 1
ATOM 799 C C . MET A 1 95 ? -1.118 19.419 -34.241 1.00 60.06 95 MET A C 1
ATOM 801 O O . MET A 1 95 ? -1.323 18.964 -33.119 1.00 60.06 95 MET A O 1
ATOM 805 N N . ASN A 1 96 ? -2.098 19.801 -35.060 1.00 62.72 96 ASN A N 1
ATOM 806 C CA . ASN A 1 96 ? -3.494 19.462 -34.823 1.00 62.72 96 ASN A CA 1
ATOM 807 C C . ASN A 1 96 ? -3.621 17.948 -35.003 1.00 62.72 96 ASN A C 1
ATOM 809 O O . ASN A 1 96 ? -3.619 17.450 -36.125 1.00 62.72 96 ASN A O 1
ATOM 813 N N . LEU A 1 97 ? -3.654 17.225 -33.886 1.00 64.38 97 LEU A N 1
ATOM 814 C CA . LEU A 1 97 ? -3.796 15.767 -33.847 1.00 64.38 97 LEU A CA 1
ATOM 815 C C . LEU A 1 97 ? -5.270 15.327 -33.900 1.00 64.38 97 LEU A C 1
ATOM 817 O O . LEU A 1 97 ? -5.545 14.135 -33.859 1.00 64.38 97 LEU A O 1
ATOM 821 N N . GLU A 1 98 ? -6.209 16.277 -33.978 1.00 66.62 98 GLU A N 1
ATOM 822 C CA . GLU A 1 98 ? -7.657 16.023 -33.961 1.00 66.62 98 GLU A CA 1
ATOM 823 C C . GLU A 1 98 ? -8.141 15.227 -35.186 1.00 66.62 98 GLU A C 1
ATOM 825 O O . GLU A 1 98 ? -9.072 14.439 -35.059 1.00 66.62 98 GLU A O 1
ATOM 830 N N . ASP A 1 99 ? -7.474 15.372 -36.337 1.00 66.06 99 ASP A N 1
ATOM 831 C CA . ASP A 1 99 ? -7.849 14.708 -37.596 1.00 66.06 99 ASP A CA 1
ATOM 832 C C . ASP A 1 99 ? -7.055 13.415 -37.873 1.00 66.06 99 ASP A C 1
ATOM 834 O O . ASP A 1 99 ? -7.113 12.872 -38.981 1.00 66.06 99 ASP A O 1
ATOM 838 N N . LEU A 1 100 ? -6.268 12.914 -36.911 1.00 68.88 100 LEU A N 1
ATOM 839 C CA . LEU A 1 100 ? -5.507 11.683 -37.126 1.00 68.88 100 LEU A CA 1
ATOM 840 C C . LEU A 1 100 ? -6.462 10.473 -37.091 1.00 68.88 100 LEU A C 1
ATOM 842 O O . LEU A 1 100 ? -7.193 10.312 -36.111 1.00 68.88 100 LEU A O 1
ATOM 846 N N . PRO A 1 101 ? -6.478 9.609 -38.125 1.00 73.12 101 PRO A N 1
ATOM 847 C CA . PRO A 1 101 ? -7.353 8.444 -38.139 1.00 73.12 101 PRO A CA 1
ATOM 848 C C . PRO A 1 101 ? -6.974 7.499 -36.996 1.00 73.12 101 PRO A C 1
ATOM 850 O O . PRO A 1 101 ? -5.822 7.090 -36.882 1.00 73.12 101 PRO A O 1
ATOM 853 N N . VAL A 1 102 ? -7.943 7.159 -36.148 1.00 72.38 102 VAL A N 1
ATOM 854 C CA . VAL A 1 102 ? -7.783 6.172 -35.074 1.00 72.38 102 VAL A CA 1
ATOM 855 C C . VAL A 1 102 ? -8.361 4.850 -35.562 1.00 72.38 102 VAL A C 1
ATOM 857 O O . VAL A 1 102 ? -9.543 4.783 -35.902 1.00 72.38 102 VAL A O 1
ATOM 860 N N . GLU A 1 103 ? -7.545 3.799 -35.588 1.00 71.00 103 GLU A N 1
ATOM 861 C CA . GLU A 1 103 ? -8.008 2.442 -35.874 1.00 71.00 103 GLU A CA 1
ATOM 862 C C . GLU A 1 103 ? -8.248 1.700 -34.554 1.00 71.00 103 GLU A C 1
ATOM 864 O O . GLU A 1 103 ? -7.357 1.585 -33.712 1.00 71.00 103 GLU A O 1
ATOM 869 N N . VAL A 1 104 ? -9.476 1.210 -34.357 1.00 73.31 104 VAL A N 1
ATOM 870 C CA . VAL A 1 104 ? -9.853 0.399 -33.192 1.00 73.31 104 VAL A CA 1
ATOM 871 C C . VAL A 1 104 ? -9.891 -1.060 -33.626 1.00 73.31 104 VAL A C 1
ATOM 873 O O . VAL A 1 104 ? -10.711 -1.435 -34.465 1.00 73.31 104 VAL A O 1
ATOM 876 N N . VAL A 1 105 ? -9.011 -1.884 -33.057 1.00 76.44 105 VAL A N 1
ATOM 877 C CA . VAL A 1 105 ? -8.989 -3.329 -33.302 1.00 76.44 105 VAL A CA 1
ATOM 878 C C . VAL A 1 105 ? -9.578 -4.040 -32.086 1.00 76.44 105 VAL A C 1
ATOM 880 O O . VAL A 1 105 ? -9.000 -4.024 -31.002 1.00 76.44 105 VAL A O 1
ATOM 883 N N . GLU A 1 106 ? -10.745 -4.662 -32.254 1.00 74.31 106 GLU A N 1
ATOM 884 C CA . GLU A 1 106 ? -11.373 -5.466 -31.203 1.00 74.31 106 GLU A CA 1
ATOM 885 C C . GLU A 1 106 ? -10.962 -6.937 -31.331 1.00 74.31 106 GLU A C 1
ATOM 887 O O . GLU A 1 106 ? -11.308 -7.615 -32.300 1.00 74.31 106 GLU A O 1
ATOM 892 N N . HIS A 1 107 ? -10.265 -7.458 -30.322 1.00 76.31 107 HIS A N 1
ATOM 893 C CA . HIS A 1 107 ? -9.934 -8.877 -30.217 1.00 76.31 107 HIS A CA 1
ATOM 894 C C . HIS A 1 107 ? -10.856 -9.548 -29.195 1.00 76.31 107 HIS A C 1
ATOM 896 O O . HIS A 1 107 ? -10.586 -9.535 -27.996 1.00 76.31 107 HIS A O 1
ATOM 902 N N . ARG A 1 108 ? -11.968 -10.124 -29.665 1.00 76.44 108 ARG A N 1
ATOM 903 C CA . ARG A 1 108 ? -12.916 -10.856 -28.809 1.00 76.44 108 ARG A CA 1
ATOM 904 C C . ARG A 1 108 ? -12.635 -12.356 -28.849 1.00 76.44 108 ARG A C 1
ATOM 906 O O . ARG A 1 108 ? -12.426 -12.920 -29.921 1.00 76.44 108 ARG A O 1
ATOM 913 N N . LEU A 1 109 ? -12.665 -12.994 -27.680 1.00 80.50 109 LEU A N 1
ATOM 914 C CA . LEU A 1 109 ? -12.662 -14.455 -27.576 1.00 80.50 109 LEU A CA 1
ATOM 915 C C . LEU A 1 109 ? -13.975 -15.020 -28.147 1.00 80.50 109 LEU A C 1
ATOM 917 O O . LEU A 1 109 ? -15.014 -14.366 -28.011 1.00 80.50 109 LEU A O 1
ATOM 921 N N . PRO A 1 110 ? -13.968 -16.217 -28.756 1.00 82.12 110 PRO A N 1
ATOM 922 C CA . PRO A 1 110 ? -15.202 -16.902 -29.136 1.00 82.12 110 PRO A CA 1
ATOM 923 C C . PRO A 1 110 ? -16.069 -17.181 -27.897 1.00 82.12 110 PRO A C 1
ATOM 925 O O . PRO A 1 110 ? -15.547 -17.347 -26.796 1.00 82.12 110 PRO A O 1
ATOM 928 N N . GLU A 1 111 ? -17.396 -17.233 -28.063 1.00 75.62 111 GLU A N 1
ATOM 929 C CA . GLU A 1 111 ? -18.363 -17.366 -26.951 1.00 75.62 111 GLU A CA 1
ATOM 930 C C . GLU A 1 111 ? -18.072 -18.571 -26.040 1.00 75.62 111 GLU A C 1
ATOM 932 O O . GLU A 1 111 ? -18.260 -18.508 -24.827 1.00 75.62 111 GLU A O 1
ATOM 937 N N . GLU A 1 112 ? -17.545 -19.646 -26.623 1.00 75.06 112 GLU A N 1
ATOM 938 C CA . GLU A 1 112 ? -17.172 -20.894 -25.951 1.00 75.06 112 GLU A CA 1
ATOM 939 C C . GLU A 1 112 ? -16.011 -20.720 -24.951 1.00 75.06 112 GLU A C 1
ATOM 941 O O . GLU A 1 112 ? -15.906 -21.470 -23.981 1.00 75.06 112 GLU A O 1
ATOM 946 N N . GLU A 1 113 ? -15.164 -19.707 -25.152 1.00 76.19 113 GLU A N 1
ATOM 947 C CA . GLU A 1 113 ? -13.962 -19.428 -24.355 1.00 76.19 113 GLU A CA 1
ATOM 948 C C . GLU A 1 113 ? -14.139 -18.237 -23.397 1.00 76.19 113 GLU A C 1
ATOM 950 O O . GLU A 1 113 ? -13.254 -17.933 -22.597 1.00 76.19 113 GLU A O 1
ATOM 955 N N . GLN A 1 114 ? -15.305 -17.580 -23.407 1.00 81.31 114 GLN A N 1
ATOM 956 C CA . GLN A 1 114 ? -15.640 -16.476 -22.495 1.00 81.31 114 GLN A CA 1
ATOM 957 C C . GLN A 1 114 ? -16.109 -16.955 -21.107 1.00 81.31 114 GLN A C 1
ATOM 959 O O . GLN A 1 114 ? -16.770 -16.217 -20.373 1.00 81.31 114 GLN A O 1
ATOM 964 N N . VAL A 1 115 ? -15.750 -18.181 -20.714 1.00 84.19 115 VAL A N 1
ATOM 965 C CA . VAL A 1 115 ? -16.084 -18.778 -19.414 1.00 84.19 115 VAL A CA 1
ATOM 966 C C . VAL A 1 115 ? -14.817 -19.105 -18.633 1.00 84.19 115 VAL A C 1
ATOM 968 O O . VAL A 1 115 ? -13.898 -19.753 -19.126 1.00 84.19 115 VAL A O 1
ATOM 971 N N . CYS A 1 116 ? -14.762 -18.664 -17.377 1.00 80.56 116 CYS A N 1
ATOM 972 C CA . CYS A 1 116 ? -13.587 -18.832 -16.537 1.00 80.56 116 CYS A CA 1
ATOM 973 C C . CYS A 1 116 ? -13.402 -20.312 -16.176 1.00 80.56 116 CYS A C 1
ATOM 975 O O . CYS A 1 116 ? -14.270 -20.876 -15.505 1.00 80.56 116 CYS A O 1
ATOM 977 N N . PRO A 1 117 ? -12.259 -20.941 -16.503 1.00 80.12 117 PRO A N 1
ATOM 978 C CA . PRO A 1 117 ? -12.042 -22.360 -16.219 1.00 80.12 117 PRO A CA 1
ATOM 979 C C . PRO A 1 117 ? -11.937 -22.670 -14.715 1.00 80.12 117 PRO A C 1
ATOM 981 O O . PRO A 1 117 ? -12.066 -23.824 -14.319 1.00 80.12 117 PRO A O 1
ATOM 984 N N . ALA A 1 118 ? -11.712 -21.660 -13.865 1.00 78.25 118 ALA A N 1
ATOM 985 C CA . ALA A 1 118 ? -11.569 -21.831 -12.418 1.00 78.25 118 ALA A CA 1
ATOM 986 C C . ALA A 1 118 ? -12.883 -21.659 -11.634 1.00 78.25 118 ALA A C 1
ATOM 988 O O . ALA A 1 118 ? -13.044 -22.276 -10.583 1.00 78.25 118 ALA A O 1
ATOM 989 N N . CYS A 1 119 ? -13.810 -20.817 -12.105 1.00 81.81 119 CYS A N 1
ATOM 990 C CA . CYS A 1 119 ? -15.051 -20.517 -11.378 1.00 81.81 119 CYS A CA 1
ATOM 991 C C . CYS A 1 119 ? -16.335 -20.644 -12.210 1.00 81.81 119 CYS A C 1
ATOM 993 O O . CYS A 1 119 ? -17.420 -20.501 -11.653 1.00 81.81 119 CYS A O 1
ATOM 995 N N . GLY A 1 120 ? -16.238 -20.899 -13.519 1.00 80.56 120 GLY A N 1
ATOM 996 C CA . GLY A 1 120 ? -17.384 -21.041 -14.423 1.00 80.56 120 GLY A CA 1
ATOM 997 C C . GLY A 1 120 ? -18.163 -19.747 -14.689 1.00 80.56 120 GLY A C 1
ATOM 998 O O . GLY A 1 120 ? -19.195 -19.787 -15.352 1.00 80.56 120 GLY A O 1
ATOM 999 N N . GLY A 1 121 ? -17.706 -18.608 -14.161 1.00 84.56 121 GLY A N 1
ATOM 1000 C CA . GLY A 1 121 ? -18.310 -17.298 -14.411 1.00 84.56 121 GLY A CA 1
ATOM 1001 C C . GLY A 1 121 ? -17.884 -16.694 -15.756 1.00 84.56 121 GLY A C 1
ATOM 1002 O O . GLY A 1 121 ? -16.877 -17.131 -16.319 1.00 84.56 121 GLY A O 1
ATOM 1003 N N . PRO A 1 122 ? -18.608 -15.680 -16.264 1.00 84.56 122 PRO A N 1
ATOM 1004 C CA . PRO A 1 122 ? -18.227 -14.980 -17.490 1.00 84.56 122 PRO A CA 1
ATOM 1005 C C . PRO A 1 122 ? -16.876 -14.267 -17.322 1.00 84.56 122 PRO A C 1
ATOM 1007 O O . PRO A 1 122 ? -16.607 -13.680 -16.269 1.00 84.56 122 PRO A O 1
ATOM 1010 N N . LEU A 1 123 ? -16.024 -14.320 -18.351 1.00 82.88 123 LEU A N 1
ATOM 1011 C CA . LEU A 1 123 ? -14.769 -13.567 -18.388 1.00 82.88 123 LEU A CA 1
ATOM 1012 C C . LEU A 1 123 ? -15.056 -12.061 -18.405 1.00 82.88 123 LEU A C 1
ATOM 1014 O O . LEU A 1 123 ? -15.959 -11.588 -19.092 1.00 82.88 123 LEU A O 1
ATOM 1018 N N . HIS A 1 124 ? -14.264 -11.301 -17.651 1.00 79.56 124 HIS A N 1
ATOM 1019 C CA . HIS A 1 124 ? -14.314 -9.844 -17.683 1.00 79.56 124 HIS A CA 1
ATOM 1020 C C . HIS A 1 124 ? -13.541 -9.321 -18.899 1.00 79.56 124 HIS A C 1
ATOM 1022 O O . HIS A 1 124 ? -12.394 -9.711 -19.112 1.00 79.56 124 HIS A O 1
ATOM 1028 N N . GLU A 1 125 ? -14.154 -8.423 -19.669 1.00 75.06 125 GLU A N 1
ATOM 1029 C CA . GLU A 1 125 ? -13.490 -7.735 -20.775 1.00 75.06 125 GLU A CA 1
ATOM 1030 C C . GLU A 1 125 ? -12.407 -6.798 -20.226 1.00 75.06 125 GLU A C 1
ATOM 1032 O O . GLU A 1 125 ? -12.692 -5.880 -19.456 1.00 75.06 125 GLU A O 1
ATOM 1037 N N . MET A 1 126 ? -11.150 -7.057 -20.594 1.00 68.69 126 MET A N 1
ATOM 1038 C CA . MET A 1 126 ? -10.033 -6.173 -20.271 1.00 68.69 126 MET A CA 1
ATOM 1039 C C . MET A 1 126 ? -9.793 -5.186 -21.419 1.00 68.69 126 MET A C 1
ATOM 1041 O O . MET A 1 126 ? -10.072 -5.486 -22.573 1.00 68.69 126 MET A O 1
ATOM 1045 N N . SER A 1 127 ? -9.321 -3.997 -21.042 1.00 61.25 127 SER A N 1
ATOM 1046 C CA . SER A 1 127 ? -9.149 -2.766 -21.831 1.00 61.25 127 SER A CA 1
ATOM 1047 C C . SER A 1 127 ? -8.942 -2.900 -23.344 1.00 61.25 127 SER A C 1
ATOM 1049 O O . SER A 1 127 ? -8.132 -3.695 -23.807 1.00 61.25 127 SER A O 1
ATOM 1051 N N . THR A 1 128 ? -9.565 -1.989 -24.092 1.00 67.50 128 THR A N 1
ATOM 1052 C CA . THR A 1 128 ? -9.322 -1.775 -25.524 1.00 67.50 128 THR A CA 1
ATOM 1053 C C . THR A 1 128 ? -7.982 -1.077 -25.758 1.00 67.50 128 THR A C 1
ATOM 1055 O O . THR A 1 128 ? -7.715 -0.024 -25.174 1.00 67.50 128 THR A O 1
ATOM 1058 N N . GLU A 1 129 ? -7.152 -1.639 -26.634 1.00 65.75 129 GLU A N 1
ATOM 1059 C CA . GLU A 1 129 ? -5.914 -1.005 -27.090 1.00 65.75 129 GLU A CA 1
ATOM 1060 C C . GLU A 1 129 ? -6.211 -0.060 -28.263 1.00 65.75 129 GLU A C 1
ATOM 1062 O O . GLU A 1 129 ? -6.816 -0.450 -29.261 1.00 65.75 129 GLU A O 1
ATOM 1067 N N . LEU A 1 130 ? -5.803 1.205 -28.131 1.00 66.75 130 LEU A N 1
ATOM 1068 C CA . LEU A 1 130 ? -5.900 2.206 -29.194 1.00 66.75 130 LEU A CA 1
ATOM 1069 C C . LEU A 1 130 ? -4.540 2.323 -29.884 1.00 66.75 130 LEU A C 1
ATOM 1071 O O . LEU A 1 130 ? -3.568 2.761 -29.267 1.00 66.75 130 LEU A O 1
ATOM 1075 N N . LEU A 1 131 ? -4.475 1.948 -31.160 1.00 64.81 131 LEU A N 1
ATOM 1076 C CA . LEU A 1 131 ? -3.274 2.094 -31.976 1.00 64.81 131 LEU A CA 1
ATOM 1077 C C . LEU A 1 131 ? -3.389 3.380 -32.800 1.00 64.81 131 LEU A C 1
ATOM 1079 O O . LEU A 1 131 ? -4.183 3.469 -33.735 1.00 64.81 131 LEU A O 1
ATOM 1083 N N . SER A 1 132 ? -2.592 4.389 -32.451 1.00 57.28 132 SER A N 1
ATOM 1084 C CA . SER A 1 132 ? -2.421 5.567 -33.306 1.00 57.28 132 SER A CA 1
ATOM 1085 C C . SER A 1 132 ? -1.462 5.214 -34.448 1.00 57.28 132 SER A C 1
ATOM 1087 O O . SER A 1 132 ? -0.327 4.822 -34.161 1.00 57.28 132 SER A O 1
ATOM 1089 N N . PRO A 1 133 ? -1.861 5.347 -35.724 1.00 58.84 133 PRO A N 1
ATOM 1090 C CA . PRO A 1 133 ? -0.974 5.051 -36.836 1.00 58.84 133 PRO A CA 1
ATOM 1091 C C . PRO A 1 133 ? 0.197 6.038 -36.870 1.00 58.84 133 PRO A C 1
ATOM 1093 O O . PRO A 1 133 ? 0.040 7.250 -36.705 1.00 58.84 133 PRO A O 1
ATOM 1096 N N . GLU A 1 134 ? 1.390 5.497 -37.092 1.00 52.41 134 GLU A N 1
ATOM 1097 C CA . GLU A 1 134 ? 2.614 6.264 -37.283 1.00 52.41 134 GLU A CA 1
ATOM 1098 C C . GLU A 1 134 ? 2.499 7.121 -38.556 1.00 52.41 134 GLU A C 1
ATOM 1100 O O . GLU A 1 134 ? 2.100 6.643 -39.623 1.00 52.41 134 GLU A O 1
ATOM 1105 N N . ILE A 1 135 ? 2.831 8.412 -38.457 1.00 54.00 135 ILE A N 1
ATOM 1106 C CA . ILE A 1 135 ? 2.821 9.326 -39.604 1.00 54.00 135 ILE A CA 1
ATOM 1107 C C . ILE A 1 135 ? 3.966 8.911 -40.539 1.00 54.00 135 ILE A C 1
ATOM 1109 O O . ILE A 1 135 ? 5.119 9.263 -40.295 1.00 54.00 135 ILE A O 1
ATOM 1113 N N . ARG A 1 136 ? 3.672 8.198 -41.636 1.00 51.41 136 ARG A N 1
ATOM 1114 C CA . ARG A 1 136 ? 4.652 8.027 -42.722 1.00 51.41 136 ARG A CA 1
ATOM 1115 C C . ARG A 1 136 ? 4.909 9.387 -43.368 1.00 51.41 136 ARG A C 1
ATOM 1117 O O . ARG A 1 136 ? 4.038 9.937 -44.039 1.00 51.41 136 ARG A O 1
ATOM 1124 N N . LEU A 1 137 ? 6.114 9.918 -43.176 1.00 51.91 137 LEU A N 1
ATOM 1125 C CA . LEU A 1 137 ? 6.564 11.200 -43.734 1.00 51.91 137 LEU A CA 1
ATOM 1126 C C . LEU A 1 137 ? 6.873 11.146 -45.244 1.00 51.91 137 LEU A C 1
ATOM 1128 O O . LEU A 1 137 ? 7.311 12.144 -45.810 1.00 51.91 137 LEU A O 1
ATOM 1132 N N . ASP A 1 138 ? 6.599 10.029 -45.919 1.00 48.31 138 ASP A N 1
ATOM 1133 C CA . ASP A 1 138 ? 7.037 9.784 -47.300 1.00 48.31 138 ASP A CA 1
ATOM 1134 C C . ASP A 1 138 ? 6.237 10.543 -48.379 1.00 48.31 138 ASP A C 1
ATOM 1136 O O . ASP A 1 138 ? 6.518 10.395 -49.564 1.00 48.31 138 ASP A O 1
ATOM 1140 N N . ASN A 1 139 ? 5.253 11.373 -48.009 1.00 48.62 139 ASN A N 1
ATOM 1141 C CA . ASN A 1 139 ? 4.409 12.112 -48.961 1.00 48.62 139 ASN A CA 1
ATOM 1142 C C . ASN A 1 139 ? 4.319 13.618 -48.665 1.00 48.62 139 ASN A C 1
ATOM 1144 O O . ASN A 1 139 ? 3.231 14.196 -48.646 1.00 48.62 139 ASN A O 1
ATOM 1148 N N . LEU A 1 140 ? 5.455 14.288 -48.463 1.00 46.34 140 LEU A N 1
ATOM 1149 C CA . LEU A 1 140 ? 5.506 15.745 -48.620 1.00 46.34 140 LEU A CA 1
ATOM 1150 C C . LEU A 1 140 ? 5.792 16.073 -50.097 1.00 46.34 140 LEU A C 1
ATOM 1152 O O . LEU A 1 140 ? 6.838 15.666 -50.603 1.00 46.34 140 LEU A O 1
ATOM 1156 N N . PRO A 1 141 ? 4.903 16.788 -50.820 1.00 47.56 141 PRO A N 1
ATOM 1157 C CA . PRO A 1 141 ? 5.215 17.232 -52.170 1.00 47.56 141 PRO A CA 1
ATOM 1158 C C . PRO A 1 141 ? 6.383 18.216 -52.099 1.00 47.56 141 PRO A C 1
ATOM 1160 O O . PRO A 1 141 ? 6.287 19.257 -51.447 1.00 47.56 141 PRO A O 1
ATOM 1163 N N . ASN A 1 142 ? 7.485 17.868 -52.767 1.00 44.78 142 ASN A N 1
ATOM 1164 C CA . ASN A 1 142 ? 8.621 18.761 -52.963 1.00 44.78 142 ASN A CA 1
ATOM 1165 C C . ASN A 1 142 ? 8.112 20.106 -53.506 1.00 44.78 142 ASN A C 1
ATOM 1167 O O . ASN A 1 142 ? 7.538 20.157 -54.595 1.00 44.78 142 ASN A O 1
ATOM 1171 N N . SER A 1 143 ? 8.305 21.171 -52.728 1.00 38.34 143 SER A N 1
ATOM 1172 C CA . SER A 1 143 ? 8.180 22.569 -53.154 1.00 38.34 143 SER A CA 1
ATOM 1173 C C . SER A 1 143 ? 9.532 23.244 -53.027 1.00 38.34 143 SER A C 1
ATOM 1175 O O . SER A 1 143 ? 10.177 23.036 -51.973 1.00 38.34 143 SER A O 1
#

InterPro domains:
  IPR024463 Transposase TnpC, homeodomain [PF13007] (33-105)

Radius of gyration: 34.98 Å; chains: 1; bounding box: 80×56×93 Å

Organism: NCBI:txid676965

pLDDT: mean 78.41, std 15.09, range [38.34, 98.38]

Foldseek 3Di:
DDPVVVVVVVVVVVVVVVVVVVVVVVVVVVVVVVVVVVVVVVCVVPVVPPPPPPCDPCNVCVPVPCVVPDDVPDDDDDDDDDDDDDDPDPDPPPPPCVPQDKDWDDDDDPPVPQADPVPRDGHDDDDTDIDGDDPPPPDDPDD